Protein AF-A0A7K2AL74-F1 (afdb_monomer)

pLDDT: mean 76.69, std 15.09, range [40.22, 97.94]

Mean predicted aligned error: 11.94 Å

Nearest PDB structures (foldseek):
  6xkw-assembly1_o  TM=7.033E-01  e=5.783E-07  Rhodobacter capsulatus SB 1003
  3mk7-assembly1_B  TM=6.749E-01  e=4.497E-06  Stutzerimonas stutzeri
  8snh-assembly1_F  TM=5.452E-01  e=4.215E-05  Pseudomonas aeruginosa
  1zzh-assembly3_A  TM=5.155E-01  e=5.703E-02  Rhodobacter capsulatus
  1zzh-assembly3_D  TM=5.124E-01  e=7.313E-02  Rhodobacter capsulatus

Solvent-accessible surface area (backbone atoms only — not comparable to full-atom values): 9724 Å² total; per-residue (Å²): 132,84,94,63,81,77,84,79,83,79,69,80,82,81,58,64,67,59,55,51,53,52,50,52,50,52,52,52,50,48,48,42,64,70,51,54,55,51,65,73,67,62,86,77,70,79,65,35,53,46,83,66,83,70,50,78,51,17,55,52,8,48,50,49,41,56,76,73,42,46,34,52,32,27,23,26,58,52,50,97,42,71,72,49,45,51,52,26,52,76,59,67,40,55,74,49,38,89,55,32,84,86,51,56,83,35,80,39,75,79,49,70,71,50,44,31,36,24,66,71,39,53,52,68,54,48,49,47,52,64,75,68,50,93,87,65,77,99,71,76,60,74,66,47,56,15,36,35,40,27,46,36,65,30,33,69,64,92,79,56,58,87,88,116

Radius of gyration: 27.02 Å; Cα contacts (8 Å, |Δi|>4): 204; chains: 1; bounding box: 57×47×90 Å

Secondary structure (DSSP, 8-state):
---PPPP--------HHHHHHHHHHHHHHHHIIIIIHHHHH-TTS----------HHHHHHHHHHHHTTGGGT------SSHHHHHHHHHTT--S--TT-TT----S--SS---TTGGGTS-HHHHHHHHHHSTTS----SHHHHHHHHHHHH----TT-SS--

Sequence (164 aa):
MADGPPPVLTGRVDRPFRYLLGATTLLVLCLVVTLVLPAFSVTGRGAVHSEVPYTATALRGQEVYLTEGCAGCHTQMVRPVVADAQLAALAGVGGVTLSDTNQVIGRQRYGPDLANVGSRMSPEEFEAVLAGGGGHLTYGGDWMDSLVAYLSESRVVAGSGPDE

Structure (mmCIF, N/CA/C/O backbone):
data_AF-A0A7K2AL74-F1
#
_entry.id   AF-A0A7K2AL74-F1
#
loop_
_atom_site.group_PDB
_atom_site.id
_atom_site.type_symbol
_atom_site.label_atom_id
_atom_site.label_alt_id
_atom_site.label_comp_id
_atom_site.label_asym_id
_atom_site.label_entity_id
_atom_site.label_seq_id
_atom_site.pdbx_PDB_ins_code
_atom_site.Cartn_x
_atom_site.Cartn_y
_atom_site.Cartn_z
_atom_site.occupancy
_atom_site.B_iso_or_equiv
_atom_site.auth_seq_id
_atom_site.auth_comp_id
_atom_site.auth_asym_id
_atom_site.auth_atom_id
_atom_site.pdbx_PDB_model_num
ATOM 1 N N . MET A 1 1 ? -31.716 -21.075 70.378 1.00 51.16 1 MET A N 1
ATOM 2 C CA . MET A 1 1 ? -31.586 -21.405 68.944 1.00 51.16 1 MET A CA 1
ATOM 3 C C . MET A 1 1 ? -32.696 -20.632 68.256 1.00 51.16 1 MET A C 1
ATOM 5 O O . MET A 1 1 ? -33.828 -20.770 68.685 1.00 51.16 1 MET A O 1
ATOM 9 N N . ALA A 1 2 ? -32.370 -19.657 67.408 1.00 62.84 2 ALA A N 1
ATOM 10 C CA . ALA A 1 2 ? -33.367 -18.716 66.895 1.00 62.84 2 ALA A CA 1
ATOM 11 C C . ALA A 1 2 ? -34.161 -19.357 65.741 1.00 62.84 2 ALA A C 1
ATOM 13 O O . ALA A 1 2 ? -33.588 -19.601 64.684 1.00 62.84 2 ALA A O 1
ATOM 14 N N . ASP A 1 3 ? -35.457 -19.604 65.952 1.00 71.94 3 ASP A N 1
ATOM 15 C CA . ASP A 1 3 ? -36.403 -20.214 64.995 1.00 71.94 3 ASP A CA 1
ATOM 16 C C . ASP A 1 3 ? -36.978 -19.196 63.986 1.00 71.94 3 ASP A C 1
ATOM 18 O O . ASP A 1 3 ? -38.181 -19.130 63.736 1.00 71.94 3 ASP A O 1
ATOM 22 N N . GLY A 1 4 ? -36.120 -18.346 63.418 1.00 81.69 4 GLY A N 1
ATOM 23 C CA . GLY A 1 4 ? -36.506 -17.413 62.357 1.00 81.69 4 GLY A CA 1
ATOM 24 C C . GLY A 1 4 ? -36.243 -18.006 60.970 1.00 81.69 4 GLY A C 1
ATOM 25 O O . GLY A 1 4 ? -35.236 -18.700 60.804 1.00 81.69 4 GLY A O 1
ATOM 26 N N . PRO A 1 5 ? -37.083 -17.731 59.952 1.00 83.19 5 PRO A N 1
ATOM 27 C CA . PRO A 1 5 ? -36.738 -18.084 58.581 1.00 83.19 5 PRO A CA 1
ATOM 28 C C . PRO A 1 5 ? -35.374 -17.466 58.221 1.00 83.19 5 PRO A C 1
ATOM 30 O O . PRO A 1 5 ? -35.098 -16.328 58.621 1.00 83.19 5 PRO A O 1
ATOM 33 N N . PRO A 1 6 ? -34.502 -18.199 57.504 1.00 81.88 6 PRO A N 1
ATOM 34 C CA . PRO A 1 6 ? -33.170 -17.711 57.1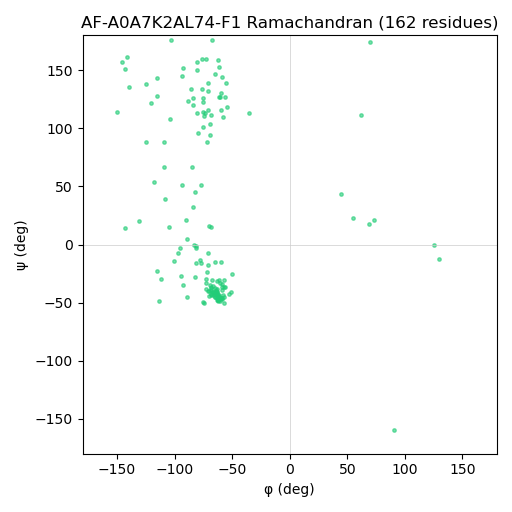77 1.00 81.88 6 PRO A CA 1
ATOM 35 C C . PRO A 1 6 ? -33.266 -16.399 56.383 1.00 81.88 6 PRO A C 1
ATOM 37 O O . PRO A 1 6 ? -34.186 -16.238 55.575 1.00 81.88 6 PRO A O 1
ATOM 40 N N . PRO A 1 7 ? -32.335 -15.451 56.590 1.00 82.25 7 PRO A N 1
ATOM 41 C CA . PRO A 1 7 ? -32.359 -14.185 55.874 1.00 82.25 7 PRO A CA 1
ATOM 42 C C . PRO A 1 7 ? -32.245 -14.435 54.368 1.00 82.25 7 PRO A C 1
ATOM 44 O O . PRO A 1 7 ? -31.319 -15.098 53.899 1.00 82.25 7 PRO A O 1
ATOM 47 N N . VAL A 1 8 ? -33.186 -13.888 53.599 1.00 82.25 8 VAL A N 1
ATOM 48 C CA . VAL A 1 8 ? -33.131 -13.935 52.137 1.00 82.25 8 VAL A CA 1
ATOM 49 C C . VAL A 1 8 ? -32.059 -12.951 51.683 1.00 82.25 8 VAL A C 1
ATOM 51 O O . VAL A 1 8 ? -32.202 -11.741 51.857 1.00 82.25 8 VAL A O 1
ATOM 54 N N . LEU A 1 9 ? -30.971 -13.464 51.107 1.00 77.69 9 LEU A N 1
ATOM 55 C CA . LEU A 1 9 ? -29.936 -12.634 50.499 1.00 77.69 9 LEU A CA 1
ATOM 56 C C . LEU A 1 9 ? -30.501 -11.975 49.237 1.00 77.69 9 LEU A C 1
ATOM 58 O O . LEU A 1 9 ? -30.490 -12.548 48.149 1.00 77.69 9 LEU A O 1
ATOM 62 N N . THR A 1 10 ? -31.007 -10.754 49.372 1.00 78.00 10 THR A N 1
ATOM 63 C CA . THR A 1 10 ? -31.368 -9.919 48.226 1.00 78.00 10 THR A CA 1
ATOM 64 C C . THR A 1 10 ? -30.091 -9.280 47.682 1.00 78.00 10 THR A C 1
ATOM 66 O O . THR A 1 10 ? -29.614 -8.271 48.205 1.00 78.00 10 THR A O 1
ATOM 69 N N . GLY A 1 11 ? -29.497 -9.890 46.656 1.00 74.12 11 GLY A N 1
ATOM 70 C CA . GLY A 1 11 ? -28.382 -9.296 45.919 1.00 74.12 11 GLY A CA 1
ATOM 71 C C . GLY A 1 11 ? -28.820 -8.023 45.190 1.00 74.12 11 GLY A C 1
ATOM 72 O O . GLY A 1 11 ? -29.962 -7.911 44.737 1.00 74.12 11 GLY A O 1
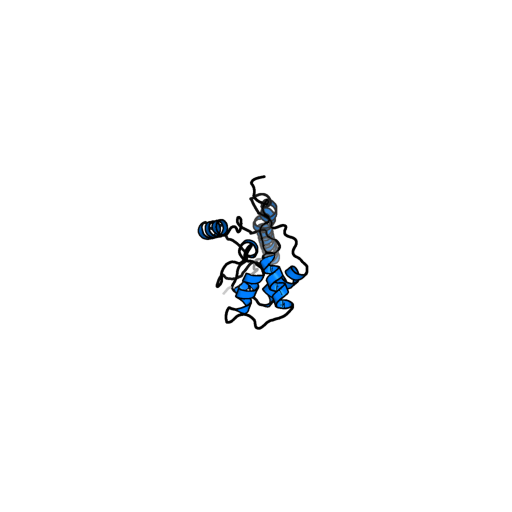ATOM 73 N N . ARG A 1 12 ? -27.922 -7.038 45.069 1.00 77.94 12 ARG A N 1
ATOM 74 C CA . ARG A 1 12 ? -28.153 -5.874 44.203 1.00 77.94 12 ARG A CA 1
ATOM 75 C C . ARG A 1 12 ? -28.424 -6.392 42.789 1.00 77.94 12 ARG A C 1
ATOM 77 O O . ARG A 1 12 ? -27.625 -7.155 42.271 1.00 77.94 12 ARG A O 1
ATOM 84 N N . VAL A 1 13 ? -29.532 -5.973 42.175 1.00 74.50 13 VAL A N 1
ATOM 85 C CA . VAL A 1 13 ? -29.819 -6.310 40.773 1.00 74.50 13 VAL A CA 1
ATOM 86 C C . VAL A 1 13 ? -28.682 -5.811 39.888 1.00 74.50 13 VAL A C 1
ATOM 88 O O . VAL A 1 13 ? -28.520 -4.599 39.698 1.00 74.50 13 VAL A O 1
ATOM 91 N N . ASP A 1 14 ? -27.903 -6.748 39.358 1.00 76.50 14 ASP A N 1
ATOM 92 C CA . ASP A 1 14 ? -26.900 -6.463 38.350 1.00 76.50 14 ASP A CA 1
ATOM 93 C C . ASP A 1 14 ? -27.611 -5.898 37.123 1.00 76.50 14 ASP A C 1
ATOM 95 O O . ASP A 1 14 ? -28.584 -6.458 36.614 1.00 76.50 14 ASP A O 1
ATOM 99 N N . ARG A 1 15 ? -27.152 -4.737 36.656 1.00 83.62 15 ARG A N 1
ATOM 100 C CA . ARG A 1 15 ? -27.663 -4.098 35.438 1.00 83.62 15 ARG A CA 1
ATOM 101 C C . ARG A 1 15 ? -26.604 -4.196 34.343 1.00 83.62 15 ARG A C 1
ATOM 103 O O . ARG A 1 15 ? -26.065 -3.160 33.948 1.00 83.62 15 ARG A O 1
ATOM 110 N N . PRO A 1 16 ? -26.290 -5.412 33.855 1.00 85.31 16 PRO A N 1
ATOM 111 C CA . PRO A 1 16 ? -25.167 -5.650 32.949 1.00 85.31 16 PRO A CA 1
ATOM 112 C C . PRO A 1 16 ? -25.275 -4.799 31.682 1.00 85.31 16 PRO A C 1
ATOM 114 O O . PRO A 1 16 ? -24.288 -4.227 31.235 1.00 85.31 16 PRO A O 1
ATOM 117 N N . PHE A 1 17 ? -26.495 -4.594 31.178 1.00 92.31 17 PHE A N 1
ATOM 118 C CA . PHE A 1 17 ? -26.750 -3.758 30.005 1.00 92.31 17 PHE A CA 1
ATOM 119 C C . PHE A 1 17 ? -26.337 -2.290 30.172 1.00 92.31 17 PHE A C 1
ATOM 121 O O . PHE A 1 17 ? -25.940 -1.668 29.193 1.00 92.31 17 PHE A O 1
ATOM 128 N N . ARG A 1 18 ? -26.375 -1.724 31.389 1.00 89.00 18 ARG A N 1
ATOM 129 C CA . ARG A 1 18 ? -25.909 -0.343 31.621 1.00 89.00 18 ARG A CA 1
ATOM 130 C C . ARG A 1 18 ? -24.393 -0.237 31.498 1.00 89.00 18 ARG A C 1
ATOM 132 O O . ARG A 1 18 ? -23.898 0.725 30.922 1.00 89.00 18 ARG A O 1
ATOM 139 N N . TYR A 1 19 ? -23.674 -1.232 32.011 1.00 92.06 19 TYR A N 1
ATOM 140 C CA . TYR A 1 19 ? -22.219 -1.294 31.901 1.00 92.06 19 TYR A CA 1
ATOM 141 C C . TYR A 1 19 ? -21.774 -1.596 30.472 1.00 92.06 19 TYR A C 1
ATOM 143 O O . TYR A 1 19 ? -20.848 -0.953 29.992 1.00 92.06 19 TYR A O 1
ATOM 151 N N . LEU A 1 20 ? -22.473 -2.491 29.767 1.00 94.44 20 LEU A N 1
ATOM 152 C CA . LEU A 1 20 ? -22.228 -2.756 28.348 1.00 94.44 20 LEU A CA 1
ATOM 153 C C . LEU A 1 20 ? -22.447 -1.498 27.502 1.00 94.44 20 LEU A C 1
ATOM 155 O O . LEU A 1 20 ? -21.555 -1.119 26.754 1.00 94.44 20 LEU A O 1
ATOM 159 N N . LEU A 1 21 ? -23.571 -0.793 27.683 1.00 96.44 21 LEU A N 1
ATOM 160 C CA . LEU A 1 21 ? -23.835 0.464 26.977 1.00 96.44 21 LEU A CA 1
ATOM 161 C C . LEU A 1 21 ? -22.747 1.508 27.258 1.00 96.44 21 LEU A C 1
ATOM 163 O O . LEU A 1 21 ? -22.241 2.131 26.326 1.00 96.44 21 LEU A O 1
ATO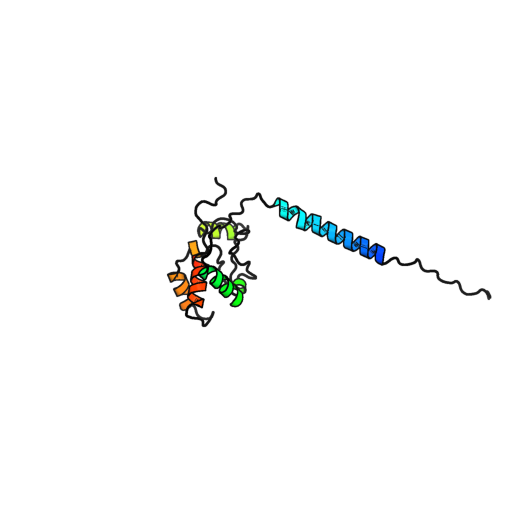M 167 N N . GLY A 1 22 ? -22.359 1.679 28.525 1.00 96.44 22 GLY A N 1
ATOM 168 C CA . GLY A 1 22 ? -21.289 2.600 28.908 1.00 96.44 22 GLY A CA 1
ATOM 169 C C . GLY A 1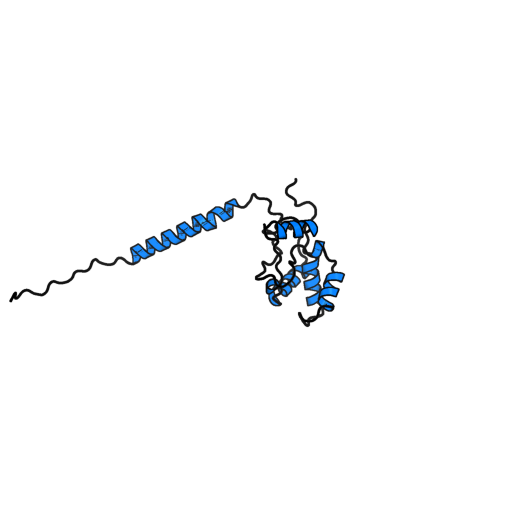 22 ? -19.943 2.234 28.277 1.00 96.44 22 GLY A C 1
ATOM 170 O O . GLY A 1 22 ? -19.279 3.103 27.717 1.00 96.44 22 GLY A O 1
ATOM 171 N N . ALA A 1 23 ? -19.569 0.953 28.303 1.00 96.12 23 ALA A N 1
ATOM 172 C CA . ALA A 1 23 ? -18.323 0.455 27.724 1.00 96.12 23 ALA A CA 1
ATOM 173 C C . ALA A 1 23 ? -18.292 0.613 26.197 1.00 96.12 23 ALA A C 1
ATOM 175 O O . ALA A 1 23 ? -17.309 1.114 25.656 1.00 96.12 23 ALA A O 1
ATOM 176 N N . THR A 1 24 ? -19.376 0.261 25.500 1.00 97.19 24 THR A N 1
ATOM 177 C CA . THR A 1 24 ? -19.492 0.461 24.049 1.00 97.19 24 THR A CA 1
ATOM 178 C C . THR A 1 24 ? -19.446 1.944 23.690 1.00 97.19 24 THR A C 1
ATOM 180 O O . THR A 1 24 ? -18.760 2.315 22.744 1.00 97.19 24 THR A O 1
ATOM 183 N N . THR A 1 25 ? -20.108 2.807 24.466 1.00 97.62 25 THR A N 1
ATOM 184 C CA . THR A 1 25 ? -20.079 4.263 24.243 1.00 97.62 25 THR A CA 1
ATOM 185 C C . THR A 1 25 ? -18.664 4.815 24.398 1.00 97.62 25 THR A C 1
ATOM 187 O O . THR A 1 25 ? -18.206 5.568 23.543 1.00 97.62 25 THR A O 1
ATOM 190 N N . LEU A 1 26 ? -17.945 4.405 25.448 1.00 97.62 26 LEU A N 1
ATOM 191 C CA . LEU A 1 26 ? -16.546 4.784 25.660 1.00 97.62 26 LEU A CA 1
ATOM 192 C C . LEU A 1 26 ? -15.637 4.289 24.533 1.00 97.62 26 LEU A C 1
ATOM 194 O O . LEU A 1 26 ? -14.799 5.052 24.060 1.00 97.62 26 LEU A O 1
ATOM 198 N N . LEU A 1 27 ? -15.816 3.047 24.076 1.00 97.12 27 LEU A N 1
ATOM 199 C CA . LEU A 1 27 ? -15.038 2.473 22.978 1.00 97.12 27 LEU A CA 1
ATOM 200 C C . LEU A 1 27 ? -15.264 3.237 21.667 1.00 97.12 27 LEU A C 1
ATOM 202 O O . LEU A 1 27 ? -14.298 3.624 21.014 1.00 97.12 27 LEU A O 1
ATOM 206 N N . VAL A 1 28 ? -16.524 3.503 21.310 1.00 97.94 28 VAL A N 1
ATOM 207 C CA . VAL A 1 28 ? -16.871 4.272 20.105 1.00 97.94 28 VAL A CA 1
ATOM 208 C C . VAL A 1 28 ? -16.340 5.698 20.204 1.00 97.94 28 VAL A C 1
ATOM 210 O O . VAL A 1 28 ? -15.731 6.180 19.255 1.00 97.94 28 VAL A O 1
ATOM 213 N N . LEU A 1 29 ? -16.506 6.363 21.350 1.00 97.44 29 LEU A N 1
ATOM 214 C CA . LEU A 1 29 ? -15.979 7.710 21.563 1.00 97.44 29 LEU A CA 1
ATOM 215 C C . LEU A 1 29 ? -14.455 7.742 21.412 1.00 97.44 29 LEU A C 1
ATOM 217 O O . LEU A 1 29 ? -13.925 8.613 20.727 1.00 97.44 29 LEU A O 1
ATOM 221 N N . CYS A 1 30 ? -13.755 6.782 22.018 1.00 97.06 30 CYS A N 1
ATOM 222 C CA . CYS A 1 30 ? -12.306 6.672 21.914 1.00 97.06 30 CYS A CA 1
ATOM 223 C C . CYS A 1 30 ? -11.876 6.471 20.456 1.00 97.06 30 CYS A C 1
ATOM 225 O O . CYS A 1 30 ? -11.013 7.202 19.978 1.00 97.06 30 CYS A O 1
ATOM 227 N N . LEU A 1 31 ? -12.524 5.564 19.720 1.00 95.81 31 LEU A N 1
ATOM 228 C CA . LEU A 1 31 ? -12.257 5.329 18.299 1.00 95.81 31 LEU A CA 1
ATOM 229 C C . LEU A 1 31 ? -12.498 6.588 17.457 1.00 95.81 31 LEU A C 1
ATOM 231 O O . LEU A 1 31 ? -11.655 6.959 16.646 1.00 95.81 31 LEU A O 1
ATOM 235 N N . VAL A 1 32 ? -13.610 7.291 17.674 1.00 95.75 32 VAL A N 1
ATOM 236 C CA . VAL A 1 32 ? -13.912 8.522 16.932 1.00 95.75 32 VAL A CA 1
ATOM 237 C C . VAL A 1 32 ? -12.858 9.593 17.207 1.00 95.75 32 VAL A C 1
ATOM 239 O O . VAL A 1 32 ? -12.310 10.172 16.272 1.00 95.75 32 VAL A O 1
ATOM 242 N N . VAL A 1 33 ? -12.529 9.835 18.475 1.00 95.12 33 VAL A N 1
ATOM 243 C CA . VAL A 1 33 ? -11.583 10.892 18.858 1.00 95.12 33 VAL A CA 1
ATOM 244 C C . VAL A 1 33 ? -10.155 10.580 18.411 1.00 95.12 33 VAL A C 1
ATOM 246 O O . VAL A 1 33 ? -9.436 11.492 18.013 1.00 95.12 33 VAL A O 1
ATOM 249 N N . THR A 1 34 ? -9.734 9.317 18.470 1.00 92.00 34 THR A N 1
ATOM 250 C CA . THR A 1 34 ? -8.332 8.933 18.229 1.00 92.00 34 THR A CA 1
ATOM 251 C C . THR A 1 34 ? -8.033 8.512 16.794 1.00 92.00 34 THR A C 1
ATOM 253 O O . THR A 1 34 ? -6.898 8.678 16.359 1.00 92.00 34 THR A O 1
ATOM 256 N N . LEU A 1 35 ? -9.012 7.990 16.051 1.00 89.25 35 LEU A N 1
ATOM 257 C CA . LEU A 1 35 ? -8.811 7.496 14.683 1.00 89.25 35 LEU A CA 1
ATOM 258 C C . LEU A 1 35 ? -9.554 8.350 13.657 1.00 89.25 35 LEU A C 1
ATOM 260 O O . LEU A 1 35 ? -8.962 8.773 12.669 1.00 89.25 35 LEU A O 1
ATOM 264 N N . VAL A 1 36 ? -10.836 8.633 13.896 1.00 88.62 36 VAL A N 1
ATOM 265 C CA . VAL A 1 36 ? -11.682 9.310 12.901 1.00 88.62 36 VAL A CA 1
ATOM 266 C C . VAL A 1 36 ? -11.339 10.794 12.801 1.00 88.62 36 VAL A C 1
ATOM 268 O O . VAL A 1 36 ? -11.090 11.282 11.704 1.00 88.62 36 VAL A O 1
ATOM 271 N N . LEU A 1 37 ? -11.277 11.521 13.922 1.00 87.44 37 LEU A N 1
ATOM 272 C CA . LEU A 1 37 ? -10.978 12.958 13.898 1.00 87.44 37 LEU A CA 1
ATOM 273 C C . LEU A 1 37 ? -9.588 13.274 13.308 1.00 87.44 37 LEU A C 1
ATOM 275 O O . LEU A 1 37 ? -9.512 14.175 12.471 1.00 87.44 37 LEU A O 1
ATOM 279 N N . PRO A 1 38 ? -8.497 12.562 13.663 1.00 84.19 38 PRO A N 1
ATOM 280 C CA . PRO A 1 38 ? -7.189 12.830 13.071 1.00 84.19 38 PRO A CA 1
ATOM 281 C C . PRO A 1 38 ? -7.106 12.483 11.583 1.00 84.19 38 PRO A C 1
ATOM 283 O O . PRO A 1 38 ? -6.387 13.156 10.855 1.00 84.19 38 PRO A O 1
ATOM 286 N N . ALA A 1 39 ? -7.858 11.489 11.097 1.00 79.25 39 ALA A N 1
ATOM 287 C CA . ALA A 1 39 ? -7.845 11.129 9.678 1.00 79.25 39 ALA A CA 1
ATOM 288 C C . ALA A 1 39 ? -8.246 12.304 8.766 1.00 79.25 39 ALA A C 1
ATOM 290 O O . ALA A 1 39 ? -7.687 12.461 7.684 1.00 79.25 39 ALA A O 1
ATOM 291 N N . PHE A 1 40 ? -9.150 13.175 9.223 1.00 76.88 40 PHE A N 1
ATOM 292 C CA . PHE A 1 40 ? -9.551 14.371 8.477 1.00 76.88 40 PHE A CA 1
ATOM 293 C C . PHE A 1 40 ? -8.584 15.556 8.624 1.00 76.88 40 PHE A C 1
ATOM 295 O O . PHE A 1 40 ? -8.659 16.490 7.834 1.00 76.88 40 PHE A O 1
ATOM 302 N N . SER A 1 41 ? -7.679 15.551 9.610 1.00 65.69 41 SER A N 1
ATOM 303 C CA . SER A 1 41 ? -6.736 16.658 9.849 1.00 65.69 41 SER A CA 1
ATOM 304 C C . SER A 1 41 ? -5.356 16.460 9.206 1.00 65.69 41 SER A C 1
ATOM 306 O O . SER A 1 41 ? -4.515 17.357 9.264 1.00 65.69 41 SER A O 1
ATOM 308 N N . VAL A 1 42 ? -5.110 15.311 8.566 1.00 61.22 42 VAL A N 1
ATOM 309 C CA . VAL A 1 42 ? -3.824 14.956 7.930 1.00 61.22 42 VAL A CA 1
ATOM 310 C C . VAL A 1 42 ? -3.660 15.538 6.513 1.00 61.22 42 VAL A C 1
ATOM 312 O O . VAL A 1 42 ? -2.590 15.424 5.924 1.00 61.22 42 VAL A O 1
ATOM 315 N N . THR A 1 43 ? -4.640 16.269 5.982 1.00 53.66 43 THR A N 1
ATOM 316 C CA . THR A 1 43 ? -4.659 16.778 4.594 1.00 53.66 43 THR A CA 1
ATOM 317 C C . THR A 1 43 ? -3.628 17.874 4.254 1.00 53.66 43 THR A C 1
ATOM 319 O O . THR A 1 43 ? -3.790 18.551 3.247 1.00 53.66 43 THR A O 1
ATOM 322 N N . GLY A 1 44 ? -2.586 18.108 5.061 1.00 51.88 44 GLY A N 1
ATOM 323 C CA . GLY A 1 44 ? -1.754 19.315 4.939 1.00 51.88 44 GLY A CA 1
ATOM 324 C C . GLY A 1 44 ? -0.251 19.184 5.185 1.00 51.88 44 GLY A C 1
ATOM 325 O O . GLY A 1 44 ? 0.398 20.208 5.373 1.00 51.88 44 GLY A O 1
ATOM 326 N N . ARG A 1 45 ? 0.345 17.984 5.229 1.00 45.66 45 ARG A N 1
ATOM 327 C CA . ARG A 1 45 ? 1.807 17.859 5.413 1.00 45.66 45 ARG A CA 1
ATOM 328 C C . ARG A 1 45 ? 2.462 17.033 4.315 1.00 45.66 45 ARG A C 1
ATOM 330 O O . ARG A 1 45 ? 2.630 15.834 4.488 1.00 45.66 45 ARG A O 1
ATOM 337 N N . GLY A 1 46 ? 2.856 17.700 3.227 1.00 51.56 46 GLY A N 1
ATOM 338 C CA . GLY A 1 46 ? 3.921 17.253 2.316 1.00 51.56 46 GLY A CA 1
ATOM 339 C C . GLY A 1 46 ? 3.774 15.851 1.720 1.00 51.56 46 GLY A C 1
ATOM 340 O O . GLY A 1 46 ? 4.782 15.249 1.358 1.00 51.56 46 GLY A O 1
ATOM 341 N N . ALA A 1 47 ? 2.554 15.315 1.657 1.00 49.94 47 ALA A N 1
ATOM 342 C CA . ALA A 1 47 ? 2.280 14.066 0.971 1.00 49.94 47 ALA A CA 1
ATOM 343 C C . ALA A 1 47 ? 2.440 14.316 -0.528 1.00 49.94 47 ALA A C 1
ATOM 345 O O . ALA A 1 47 ? 1.596 14.944 -1.162 1.00 49.94 47 ALA A O 1
ATOM 346 N N . VAL A 1 48 ? 3.560 13.853 -1.074 1.00 51.97 48 VAL A N 1
ATOM 347 C CA . VAL A 1 48 ? 3.754 13.799 -2.516 1.00 51.97 48 VAL A CA 1
ATOM 348 C C . VAL A 1 48 ? 2.911 12.636 -3.022 1.00 51.97 48 VAL A C 1
ATOM 350 O O . VAL A 1 48 ? 3.194 11.476 -2.716 1.00 51.97 48 VAL A O 1
ATOM 353 N N . HIS A 1 49 ? 1.845 12.947 -3.751 1.00 51.88 49 HIS A N 1
ATOM 354 C CA . HIS A 1 49 ? 1.060 11.946 -4.457 1.00 51.88 49 HIS A CA 1
ATOM 355 C C . HIS A 1 49 ? 1.741 11.663 -5.797 1.00 51.88 49 HIS A C 1
ATOM 357 O O . HIS A 1 49 ? 2.003 12.590 -6.565 1.00 51.88 49 HIS A O 1
ATOM 363 N N . SER A 1 50 ? 2.037 10.394 -6.091 1.00 52.66 50 SER A N 1
ATOM 364 C CA . SER A 1 50 ? 2.288 10.014 -7.478 1.00 52.66 50 SER A CA 1
ATOM 365 C C . SER A 1 50 ? 0.917 9.968 -8.158 1.00 52.66 50 SER A C 1
ATOM 367 O O . SER A 1 50 ? 0.109 9.068 -7.953 1.00 52.66 50 SER A O 1
ATOM 369 N N . GLU A 1 51 ? 0.590 11.016 -8.905 1.00 54.16 51 GLU A N 1
ATOM 370 C CA . GLU A 1 51 ? -0.593 11.037 -9.773 1.00 54.16 51 GLU A CA 1
ATOM 371 C C . GLU A 1 51 ? -0.277 10.378 -11.124 1.00 54.16 51 GLU A C 1
ATOM 373 O O . GLU A 1 51 ? -0.789 10.799 -12.157 1.00 54.16 51 GLU A O 1
ATOM 378 N N . VAL A 1 52 ? 0.604 9.369 -11.165 1.00 62.06 52 VAL A N 1
ATOM 379 C CA . VAL A 1 52 ? 0.880 8.648 -12.414 1.00 62.06 52 VAL A CA 1
ATOM 380 C C . VAL A 1 52 ? -0.304 7.723 -12.696 1.00 62.06 52 VAL A C 1
ATOM 382 O O . VAL A 1 52 ? -0.521 6.778 -11.933 1.00 62.06 52 VAL A O 1
ATOM 385 N N . PRO A 1 53 ? -1.080 7.945 -13.773 1.00 73.00 53 PRO A N 1
ATOM 386 C CA . PRO A 1 53 ? -2.118 7.005 -14.151 1.00 73.00 53 PRO A CA 1
ATOM 387 C C . PRO A 1 53 ? -1.448 5.745 -14.700 1.00 73.00 53 PRO A C 1
ATOM 389 O O . PRO A 1 53 ? -0.764 5.797 -15.723 1.00 73.00 53 PRO A O 1
ATOM 392 N N . TYR A 1 54 ? -1.633 4.622 -14.010 1.00 82.25 54 TYR A N 1
ATOM 393 C CA . TYR A 1 54 ? -1.122 3.334 -14.466 1.00 82.25 54 TYR A CA 1
ATOM 394 C C . TYR A 1 54 ? -1.921 2.858 -15.673 1.00 82.25 54 TYR A C 1
ATOM 396 O O . TYR A 1 54 ? -3.151 2.983 -15.724 1.00 82.25 54 TYR A O 1
ATOM 404 N N . THR A 1 55 ? -1.228 2.295 -16.656 1.00 89.69 55 THR A N 1
ATOM 405 C CA . THR A 1 55 ? -1.879 1.642 -17.786 1.00 89.69 55 THR A CA 1
ATOM 406 C C . THR A 1 55 ? -2.700 0.444 -17.306 1.00 89.69 55 THR A C 1
ATOM 408 O O . THR A 1 55 ? -2.461 -0.130 -16.243 1.00 89.69 55 THR A O 1
ATOM 411 N N . ALA A 1 56 ? -3.673 0.006 -18.110 1.00 90.81 56 ALA A N 1
ATOM 412 C CA . ALA A 1 56 ? -4.439 -1.202 -17.794 1.00 90.81 56 ALA A CA 1
ATOM 413 C C . ALA A 1 56 ? -3.533 -2.439 -17.613 1.00 90.81 56 ALA A C 1
ATOM 415 O O . ALA A 1 56 ? -3.845 -3.336 -16.829 1.00 90.81 56 ALA A O 1
ATOM 416 N N . THR A 1 57 ? -2.400 -2.469 -18.318 1.00 91.94 57 THR A N 1
ATOM 417 C CA . THR A 1 57 ? -1.379 -3.511 -18.194 1.00 91.94 57 THR A CA 1
ATOM 418 C C . THR A 1 57 ? -0.651 -3.420 -16.854 1.00 91.94 57 THR A C 1
ATOM 420 O O . THR A 1 57 ? -0.524 -4.437 -16.177 1.00 91.94 57 THR A O 1
ATOM 423 N N . ALA A 1 58 ? -0.263 -2.221 -16.414 1.00 89.62 58 ALA A N 1
ATOM 424 C CA . ALA A 1 58 ? 0.342 -2.007 -15.101 1.00 89.62 58 ALA A CA 1
ATOM 425 C C . ALA A 1 58 ? -0.620 -2.310 -13.941 1.00 89.62 58 ALA A C 1
ATOM 427 O O . ALA A 1 58 ? -0.213 -2.906 -12.949 1.00 89.62 58 ALA A O 1
ATOM 428 N N . LEU A 1 59 ? -1.913 -1.997 -14.070 1.00 89.44 59 LEU A N 1
ATOM 429 C CA . LEU A 1 59 ? -2.915 -2.401 -13.072 1.00 89.44 59 LEU A CA 1
ATOM 430 C C . LEU A 1 59 ? -3.041 -3.926 -12.972 1.00 89.44 59 LEU A C 1
ATOM 432 O O . LEU A 1 59 ? -3.153 -4.468 -11.875 1.00 89.44 59 LEU A O 1
ATOM 436 N N . ARG A 1 60 ? -2.963 -4.639 -14.102 1.00 91.06 60 ARG A N 1
ATOM 437 C CA . ARG A 1 60 ? -2.886 -6.106 -14.086 1.00 91.06 60 ARG A CA 1
ATOM 438 C C . ARG A 1 60 ? -1.595 -6.583 -13.414 1.00 91.06 60 ARG A C 1
ATOM 440 O O . ARG A 1 60 ? -1.651 -7.517 -12.627 1.00 91.06 60 ARG A O 1
ATOM 447 N N . GLY A 1 61 ? -0.471 -5.916 -13.656 1.00 90.81 61 GLY A N 1
ATOM 448 C CA . GLY A 1 61 ? 0.796 -6.208 -12.986 1.00 90.81 61 GLY A CA 1
ATOM 449 C C . GLY A 1 61 ? 0.780 -5.976 -11.476 1.00 90.81 61 GLY A C 1
ATOM 450 O O . GLY A 1 61 ? 1.437 -6.714 -10.748 1.00 90.81 61 GLY A O 1
ATOM 451 N N . GLN A 1 62 ? -0.003 -5.009 -10.985 1.00 90.25 62 GLN A N 1
ATOM 452 C CA . GLN A 1 62 ? -0.220 -4.812 -9.549 1.00 90.25 62 GLN A CA 1
ATOM 453 C C . GLN A 1 62 ? -0.911 -6.028 -8.920 1.00 90.25 62 GLN A C 1
ATOM 455 O O . GLN A 1 62 ? -0.523 -6.465 -7.837 1.00 90.25 62 GLN A O 1
ATOM 460 N N . GLU A 1 63 ? -1.900 -6.604 -9.610 1.00 89.81 63 GLU A N 1
ATOM 461 C CA . GLU A 1 63 ? -2.537 -7.846 -9.165 1.00 89.81 63 GLU A CA 1
ATOM 462 C C . GLU A 1 63 ? -1.515 -8.983 -9.125 1.00 89.81 63 GLU A C 1
ATOM 464 O O . GLU A 1 63 ? -1.417 -9.663 -8.110 1.00 89.81 63 GLU A O 1
ATOM 469 N N . VAL A 1 64 ? -0.676 -9.122 -10.159 1.00 89.69 64 VAL A N 1
ATOM 470 C CA . VAL A 1 64 ? 0.418 -10.111 -10.161 1.00 89.69 64 VAL A CA 1
ATOM 471 C C . VAL A 1 64 ? 1.351 -9.905 -8.963 1.00 89.69 64 VAL A C 1
ATOM 473 O O . VAL A 1 64 ? 1.683 -10.851 -8.255 1.00 89.69 64 VAL A O 1
ATOM 476 N N . TYR A 1 65 ? 1.738 -8.662 -8.675 1.00 89.25 65 TYR A N 1
ATOM 477 C CA . TYR A 1 65 ? 2.586 -8.327 -7.531 1.00 89.25 65 TYR A CA 1
ATOM 478 C C . TYR A 1 65 ? 1.970 -8.762 -6.186 1.00 89.25 65 TYR A C 1
ATOM 480 O O . TYR A 1 65 ? 2.687 -9.203 -5.279 1.00 89.25 65 TYR A O 1
ATOM 488 N N . LEU A 1 66 ? 0.645 -8.660 -6.050 1.00 88.25 66 LEU A N 1
ATOM 489 C CA . LEU A 1 66 ? -0.099 -9.101 -4.870 1.00 88.25 66 LEU A CA 1
ATOM 490 C C . LEU A 1 66 ? -0.241 -10.625 -4.808 1.00 88.25 66 LEU A C 1
ATOM 492 O O . LEU A 1 66 ? 0.048 -11.215 -3.763 1.00 88.25 66 LEU A O 1
ATOM 496 N N . THR A 1 67 ? -0.667 -11.265 -5.900 1.00 88.00 67 THR A N 1
ATOM 497 C CA . THR A 1 67 ? -0.947 -12.709 -5.948 1.00 88.00 67 THR A CA 1
ATOM 498 C C . THR A 1 67 ? 0.309 -13.543 -5.775 1.00 88.00 67 THR A C 1
ATOM 500 O O . THR A 1 67 ? 0.275 -14.576 -5.112 1.00 88.00 67 THR A O 1
ATOM 503 N N . GLU A 1 68 ? 1.429 -13.068 -6.314 1.00 86.06 68 GLU A N 1
ATOM 504 C CA . GLU A 1 68 ? 2.726 -13.734 -6.206 1.00 86.06 68 GLU A CA 1
ATOM 505 C C . GLU A 1 68 ? 3.432 -13.452 -4.870 1.00 86.06 68 GLU A C 1
ATOM 507 O O . GLU A 1 68 ? 4.498 -13.996 -4.577 1.00 86.06 68 GLU A O 1
ATOM 512 N N . GLY A 1 69 ? 2.830 -12.612 -4.022 1.00 87.44 69 GLY A N 1
ATOM 513 C CA . GLY A 1 69 ? 3.317 -12.348 -2.675 1.00 87.44 69 GLY A CA 1
ATOM 514 C C . GLY A 1 69 ? 4.576 -11.485 -2.625 1.00 87.44 69 GLY A C 1
ATOM 515 O O . GLY A 1 69 ? 5.265 -11.486 -1.602 1.00 87.44 69 GLY A O 1
ATOM 516 N N . CYS A 1 70 ? 4.872 -10.708 -3.672 1.00 87.44 70 CYS A N 1
ATOM 517 C CA . CYS A 1 70 ? 6.038 -9.822 -3.731 1.00 87.44 70 CYS A CA 1
ATOM 518 C C . CYS A 1 70 ? 6.061 -8.834 -2.552 1.00 87.44 70 CYS A C 1
ATOM 520 O O . CYS A 1 70 ? 7.114 -8.606 -1.953 1.00 87.44 70 CYS A O 1
ATOM 522 N N . ALA A 1 71 ? 4.882 -8.351 -2.138 1.00 89.38 71 ALA A N 1
ATOM 523 C CA . ALA A 1 71 ? 4.680 -7.500 -0.960 1.00 89.38 71 ALA A CA 1
ATOM 524 C C . ALA A 1 71 ? 5.125 -8.142 0.375 1.00 89.38 71 ALA A C 1
ATOM 526 O O . ALA A 1 71 ? 5.249 -7.464 1.400 1.00 89.38 71 ALA A O 1
ATOM 527 N N . GLY A 1 72 ? 5.339 -9.461 0.402 1.00 88.62 72 GLY A N 1
ATOM 528 C CA . GLY A 1 72 ? 5.876 -10.180 1.554 1.00 88.62 72 GLY A CA 1
ATOM 529 C C . GLY A 1 72 ? 7.366 -9.922 1.786 1.00 88.62 72 GLY A C 1
ATOM 530 O O . GLY A 1 72 ? 7.794 -9.880 2.938 1.00 88.62 72 GLY A O 1
ATOM 531 N N . CYS A 1 73 ? 8.135 -9.714 0.713 1.00 88.25 73 CYS A N 1
ATOM 532 C CA . CYS A 1 73 ? 9.589 -9.528 0.762 1.00 88.25 73 CYS A CA 1
ATOM 533 C C . CYS A 1 73 ? 10.028 -8.108 0.397 1.00 88.25 73 CYS A C 1
ATOM 535 O O . CYS A 1 73 ? 11.058 -7.646 0.895 1.00 88.25 73 CYS A O 1
ATOM 537 N N . HIS A 1 74 ? 9.266 -7.432 -0.458 1.00 89.12 74 HIS A N 1
ATOM 538 C CA . HIS A 1 74 ? 9.547 -6.098 -0.962 1.00 89.12 74 HIS A CA 1
ATOM 539 C C . HIS A 1 74 ? 8.472 -5.130 -0.477 1.00 89.12 74 HIS A C 1
ATOM 541 O O . HIS A 1 74 ? 7.280 -5.363 -0.651 1.00 89.12 74 HIS A O 1
ATOM 547 N N . THR A 1 75 ? 8.885 -4.024 0.133 1.00 87.12 75 THR A N 1
ATOM 548 C CA . THR A 1 75 ? 7.975 -2.918 0.449 1.00 87.12 75 THR A CA 1
ATOM 549 C C . THR A 1 75 ? 7.987 -1.902 -0.681 1.00 87.12 75 THR A C 1
ATOM 551 O O . THR A 1 75 ? 8.997 -1.752 -1.360 1.00 87.12 75 THR A O 1
ATOM 554 N N . GLN A 1 76 ? 6.889 -1.177 -0.860 1.00 84.94 76 GLN A N 1
ATOM 555 C CA . GLN A 1 76 ? 6.837 0.019 -1.698 1.00 84.94 76 GLN A CA 1
ATOM 556 C C . GLN A 1 76 ? 6.475 1.217 -0.824 1.00 84.94 76 GLN A C 1
ATOM 558 O O . GLN A 1 76 ? 5.476 1.876 -1.046 1.00 84.94 76 GLN A O 1
ATOM 563 N N . MET A 1 77 ? 7.227 1.448 0.252 1.00 80.75 77 MET A N 1
ATOM 564 C CA . MET A 1 77 ? 6.958 2.572 1.150 1.00 80.75 77 MET A CA 1
ATOM 565 C C . MET A 1 77 ? 8.262 3.032 1.779 1.00 80.75 77 MET A C 1
ATOM 567 O O . MET A 1 77 ? 8.822 2.334 2.628 1.00 80.75 77 MET A O 1
ATOM 571 N N . VAL A 1 78 ? 8.696 4.250 1.459 1.00 78.44 78 VAL A N 1
ATOM 572 C CA . VAL A 1 78 ? 9.821 4.894 2.149 1.00 78.44 78 VAL A CA 1
ATOM 573 C C . VAL A 1 78 ? 9.361 5.375 3.526 1.00 78.44 78 VAL A C 1
ATOM 575 O O . VAL A 1 78 ? 8.428 6.169 3.638 1.00 78.44 78 VAL A O 1
ATOM 578 N N . ARG A 1 79 ? 10.014 4.916 4.599 1.00 78.44 79 ARG A N 1
ATOM 579 C CA . ARG A 1 79 ? 9.651 5.316 5.968 1.00 78.44 79 ARG A CA 1
ATOM 580 C C . ARG A 1 79 ? 10.236 6.693 6.304 1.00 78.44 79 ARG A C 1
ATOM 582 O O . ARG A 1 79 ? 11.339 7.001 5.854 1.00 78.44 79 ARG A O 1
ATOM 589 N N . PRO A 1 80 ? 9.582 7.481 7.177 1.00 73.38 80 PRO A N 1
ATOM 590 C CA . PRO A 1 80 ? 10.075 8.784 7.629 1.00 73.38 80 PRO A CA 1
ATOM 591 C C . PRO A 1 80 ? 11.200 8.650 8.677 1.00 73.38 80 PRO A C 1
ATOM 593 O O . PRO A 1 80 ? 11.137 9.233 9.757 1.00 73.38 80 PRO A O 1
ATOM 596 N N . VAL A 1 81 ? 12.228 7.850 8.388 1.00 79.06 81 VAL A N 1
ATOM 597 C CA . VAL A 1 81 ? 13.447 7.730 9.203 1.00 79.06 81 VAL A CA 1
ATOM 598 C C . VAL A 1 81 ? 14.636 8.226 8.393 1.00 79.06 81 VAL A C 1
ATOM 600 O O . VAL A 1 81 ? 14.697 7.995 7.190 1.00 79.06 81 VAL A O 1
ATOM 603 N N . VAL A 1 82 ? 15.591 8.894 9.047 1.00 79.62 82 VAL A N 1
ATOM 604 C CA . VAL A 1 82 ? 16.714 9.573 8.371 1.00 79.62 82 VAL A CA 1
ATOM 605 C C . VAL A 1 82 ? 17.464 8.644 7.414 1.00 79.62 82 VAL A C 1
ATOM 607 O O . VAL A 1 82 ? 17.747 9.045 6.293 1.00 79.62 82 VAL A O 1
ATOM 610 N N . ALA A 1 83 ? 17.727 7.398 7.818 1.00 81.00 83 ALA A N 1
ATOM 611 C CA . ALA A 1 83 ? 18.433 6.428 6.981 1.00 81.00 83 ALA A CA 1
ATOM 612 C C . ALA A 1 83 ? 17.675 6.095 5.681 1.00 81.00 83 ALA A C 1
ATOM 614 O O . ALA A 1 83 ? 18.255 6.150 4.601 1.00 81.00 83 ALA A O 1
ATOM 615 N N . ASP A 1 84 ? 16.374 5.802 5.771 1.00 75.06 84 ASP A N 1
ATOM 616 C CA . ASP A 1 84 ? 15.539 5.493 4.604 1.00 75.06 84 ASP A CA 1
ATOM 617 C C . ASP A 1 84 ? 15.343 6.736 3.725 1.00 75.06 84 ASP A C 1
ATOM 619 O O . ASP A 1 84 ? 15.441 6.648 2.505 1.00 75.06 84 ASP A O 1
ATOM 623 N N . ALA A 1 85 ? 15.100 7.898 4.335 1.00 73.62 85 ALA A N 1
ATOM 624 C CA . ALA A 1 85 ? 14.879 9.148 3.617 1.00 73.62 85 ALA A CA 1
ATOM 625 C C . ALA A 1 85 ? 16.138 9.613 2.867 1.00 73.62 85 ALA A C 1
ATOM 627 O O . ALA A 1 85 ? 16.042 10.050 1.724 1.00 73.62 85 ALA A O 1
ATOM 628 N N . GLN A 1 86 ? 17.324 9.482 3.473 1.00 74.12 86 GLN A N 1
ATOM 629 C CA . GLN A 1 86 ? 18.595 9.788 2.811 1.00 74.12 86 GLN A CA 1
ATOM 630 C C . GLN A 1 86 ? 18.876 8.822 1.658 1.00 74.12 86 GLN A C 1
ATOM 632 O O . GLN A 1 86 ? 19.281 9.267 0.589 1.00 74.12 86 GLN A O 1
ATOM 637 N N . LEU A 1 87 ? 18.620 7.522 1.839 1.00 75.38 87 LEU A N 1
ATOM 638 C CA . LEU A 1 87 ? 18.757 6.535 0.763 1.00 75.38 87 LEU A CA 1
ATOM 639 C C . LEU A 1 87 ? 17.779 6.807 -0.386 1.00 75.38 87 LEU A C 1
ATOM 641 O O . LEU A 1 87 ? 18.180 6.758 -1.544 1.00 75.38 87 LEU A O 1
ATOM 645 N N . ALA A 1 88 ? 16.526 7.148 -0.081 1.00 71.06 88 ALA A N 1
ATOM 646 C CA . ALA A 1 88 ? 15.529 7.507 -1.085 1.00 71.06 88 ALA A CA 1
ATOM 647 C C . ALA A 1 88 ? 15.915 8.784 -1.847 1.00 71.06 88 ALA A C 1
ATOM 649 O O . ALA A 1 88 ? 15.811 8.818 -3.071 1.00 71.06 88 ALA A O 1
ATOM 650 N N . ALA A 1 89 ? 16.431 9.801 -1.150 1.00 70.19 89 ALA A N 1
ATOM 651 C CA . ALA A 1 89 ? 16.929 11.025 -1.772 1.00 70.19 89 ALA A CA 1
ATOM 652 C C . ALA A 1 89 ? 18.128 10.755 -2.697 1.00 70.19 89 ALA A C 1
ATOM 654 O O . ALA A 1 89 ? 18.133 11.215 -3.836 1.00 70.19 89 ALA A O 1
ATOM 655 N N . LEU A 1 90 ? 19.107 9.959 -2.245 1.00 66.00 90 LEU A N 1
ATOM 656 C CA . LEU A 1 90 ? 20.247 9.532 -3.068 1.00 66.00 90 LEU A CA 1
ATOM 657 C C . LEU A 1 90 ? 19.810 8.728 -4.297 1.00 66.00 90 LEU A C 1
ATOM 659 O O . LEU A 1 90 ? 20.445 8.810 -5.343 1.00 66.00 90 LEU A O 1
ATOM 663 N N . ALA A 1 91 ? 18.731 7.959 -4.171 1.00 59.69 91 ALA A N 1
ATOM 664 C CA . ALA A 1 91 ? 18.192 7.130 -5.238 1.00 59.69 91 ALA A CA 1
ATOM 665 C C . ALA A 1 91 ? 17.163 7.861 -6.127 1.00 59.69 91 ALA A C 1
ATOM 667 O O . ALA A 1 91 ? 16.565 7.231 -6.995 1.00 59.69 91 ALA A O 1
ATOM 668 N N . GLY A 1 92 ? 16.931 9.165 -5.914 1.00 59.22 92 GLY A N 1
ATOM 669 C CA . GLY A 1 92 ? 15.999 9.974 -6.712 1.00 59.22 92 GLY A CA 1
ATOM 670 C C . GLY A 1 92 ? 14.514 9.630 -6.522 1.00 59.22 92 GLY A C 1
ATOM 671 O O . GLY A 1 92 ? 13.691 10.003 -7.350 1.00 59.22 92 GLY A O 1
ATOM 672 N N . VAL A 1 93 ? 14.156 8.927 -5.442 1.00 57.50 93 VAL A N 1
ATOM 673 C CA . VAL A 1 93 ? 12.819 8.344 -5.189 1.00 57.50 93 VAL 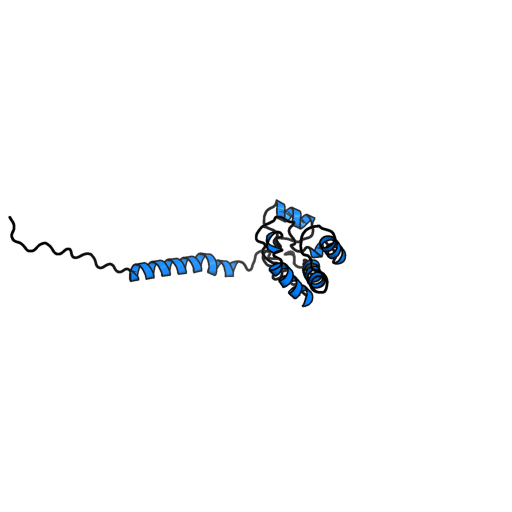A CA 1
ATOM 674 C C . VAL A 1 93 ? 11.811 9.367 -4.635 1.00 57.50 93 VAL A C 1
ATOM 676 O O . VAL A 1 93 ? 10.643 9.039 -4.456 1.00 57.50 93 VAL A O 1
ATOM 679 N N . GLY A 1 94 ? 12.217 10.623 -4.420 1.00 58.62 94 GLY A N 1
ATOM 680 C CA . GLY A 1 94 ? 11.386 11.631 -3.755 1.00 58.62 94 GLY A CA 1
ATOM 681 C C . GLY A 1 94 ? 11.193 11.334 -2.260 1.00 58.62 94 GLY A C 1
ATOM 682 O O . GLY A 1 94 ? 11.670 10.328 -1.735 1.00 58.62 94 GLY A O 1
ATOM 683 N N . GLY A 1 95 ? 10.548 12.255 -1.541 1.00 54.56 95 GLY A N 1
ATOM 684 C CA . GLY A 1 95 ? 10.247 12.086 -0.116 1.00 54.56 95 GLY A CA 1
ATOM 685 C C . GLY A 1 95 ? 9.228 10.972 0.170 1.00 54.56 95 GLY A C 1
ATOM 686 O O . GLY A 1 95 ? 8.666 10.366 -0.733 1.00 54.56 95 GLY A O 1
ATOM 687 N N . VAL A 1 96 ? 8.995 10.728 1.464 1.00 53.06 96 VAL A N 1
ATOM 688 C CA . VAL A 1 96 ? 8.074 9.733 2.052 1.00 53.06 96 VAL A CA 1
ATOM 689 C C . VAL A 1 96 ? 6.781 9.545 1.238 1.00 53.06 96 VAL A C 1
ATOM 691 O O . VAL A 1 96 ? 5.921 10.423 1.215 1.00 53.06 96 VAL A O 1
ATOM 694 N N . THR A 1 97 ? 6.603 8.367 0.637 1.00 56.06 97 THR A N 1
ATOM 695 C CA . THR A 1 97 ? 5.457 8.026 -0.224 1.00 56.06 97 THR A CA 1
ATOM 696 C C . THR A 1 97 ? 4.317 7.349 0.536 1.00 56.06 97 THR A C 1
ATOM 698 O O . THR A 1 97 ? 3.816 6.298 0.157 1.00 56.06 97 THR A O 1
ATOM 701 N N . LEU A 1 98 ? 3.871 7.938 1.647 1.00 51.94 98 LEU A N 1
ATOM 702 C CA . LEU A 1 98 ? 2.747 7.376 2.415 1.00 51.94 98 LEU A CA 1
ATOM 703 C C . LEU A 1 98 ? 1.384 7.527 1.712 1.00 51.94 98 LEU A C 1
ATOM 705 O O . LEU A 1 98 ? 0.389 7.011 2.215 1.00 51.94 98 LEU A O 1
ATOM 709 N N . SER A 1 99 ? 1.322 8.249 0.590 1.00 50.41 99 SER A N 1
ATOM 710 C CA . SER A 1 99 ? 0.066 8.644 -0.057 1.00 50.41 99 SER A CA 1
ATOM 711 C C . SER A 1 99 ? 0.010 8.352 -1.556 1.00 50.41 99 SER A C 1
ATOM 713 O O . SER A 1 99 ? -0.785 8.941 -2.287 1.00 50.41 99 SER A O 1
ATOM 715 N N . ASP A 1 100 ? 0.856 7.440 -2.023 1.00 60.69 100 ASP A N 1
ATOM 716 C CA . ASP A 1 100 ? 0.817 6.981 -3.401 1.00 60.69 100 ASP A CA 1
ATOM 717 C C . ASP A 1 100 ? -0.225 5.862 -3.550 1.00 60.69 100 ASP A C 1
ATOM 719 O O . ASP A 1 100 ? -0.149 4.831 -2.884 1.00 60.69 100 ASP A O 1
ATOM 723 N N . THR A 1 101 ? -1.230 6.083 -4.398 1.00 60.12 101 THR A N 1
ATOM 724 C CA . THR A 1 101 ? -2.379 5.167 -4.541 1.00 60.12 101 THR A CA 1
ATOM 725 C C . THR A 1 101 ? -2.022 3.852 -5.230 1.00 60.12 101 THR A C 1
ATOM 727 O O . THR A 1 101 ? -2.750 2.870 -5.093 1.00 60.12 101 THR A O 1
ATOM 730 N N . ASN A 1 102 ? -0.885 3.809 -5.923 1.00 66.56 102 ASN A N 1
ATOM 731 C CA . ASN A 1 102 ? -0.458 2.646 -6.697 1.00 66.56 102 ASN A CA 1
ATOM 732 C C . ASN A 1 102 ? 0.533 1.737 -5.944 1.00 66.56 102 ASN A C 1
ATOM 734 O O . ASN A 1 102 ? 0.874 0.645 -6.417 1.00 66.56 102 ASN A O 1
ATOM 738 N N . GLN A 1 103 ? 0.993 2.169 -4.766 1.00 74.75 103 GLN A N 1
ATOM 739 C CA . GLN A 1 103 ? 1.941 1.425 -3.944 1.00 74.75 103 GLN A CA 1
ATOM 740 C C . GLN A 1 103 ? 1.223 0.418 -3.045 1.00 74.75 103 GLN A C 1
ATOM 742 O O . GLN A 1 103 ? 0.254 0.727 -2.352 1.00 74.75 103 GLN A O 1
ATOM 747 N N . VAL A 1 104 ? 1.741 -0.805 -3.017 1.00 80.88 104 VAL A N 1
ATOM 748 C CA . VAL A 1 104 ? 1.314 -1.850 -2.097 1.00 80.88 104 VAL A CA 1
ATOM 749 C C . VAL A 1 104 ? 2.132 -1.746 -0.813 1.00 80.88 104 VAL A C 1
ATOM 751 O O . VAL A 1 104 ? 3.364 -1.833 -0.805 1.00 80.88 104 VAL A O 1
ATOM 754 N N . ILE A 1 105 ? 1.436 -1.602 0.315 1.00 77.69 105 ILE A N 1
ATOM 755 C CA . ILE A 1 105 ? 2.080 -1.605 1.629 1.00 77.69 105 ILE A CA 1
ATOM 756 C C . ILE A 1 105 ? 2.615 -3.013 1.902 1.00 77.69 105 ILE A C 1
ATOM 758 O O . ILE A 1 105 ? 1.853 -3.961 2.096 1.00 77.69 105 ILE A O 1
ATOM 762 N N . GLY A 1 106 ? 3.941 -3.143 1.915 1.00 80.62 106 GLY A N 1
ATOM 763 C CA . GLY A 1 106 ? 4.593 -4.422 2.172 1.00 80.62 106 GLY A CA 1
ATOM 764 C C . GLY A 1 106 ? 4.505 -4.852 3.639 1.00 80.62 106 GLY A C 1
ATOM 765 O O . GLY A 1 106 ? 4.299 -4.042 4.546 1.00 80.62 106 GLY A O 1
ATOM 766 N N . ARG A 1 107 ? 4.687 -6.153 3.880 1.00 78.94 107 ARG A N 1
ATOM 767 C CA . ARG A 1 107 ? 4.631 -6.763 5.218 1.00 78.94 107 ARG A CA 1
ATOM 768 C C . ARG A 1 107 ? 5.998 -6.769 5.908 1.00 78.94 107 ARG A C 1
ATOM 770 O O . ARG A 1 107 ? 6.080 -6.462 7.096 1.00 78.94 107 ARG A O 1
ATOM 777 N N . GLN A 1 108 ? 7.054 -7.149 5.186 1.00 81.00 108 GLN A N 1
ATOM 778 C CA . GLN A 1 108 ? 8.433 -7.272 5.676 1.00 81.00 108 GLN A CA 1
ATOM 779 C C . GLN A 1 108 ? 9.430 -6.893 4.566 1.00 81.00 108 GLN A C 1
ATOM 781 O O . GLN A 1 108 ? 9.100 -6.942 3.385 1.00 81.00 108 GLN A O 1
ATOM 786 N N . ARG A 1 109 ? 10.652 -6.494 4.954 1.00 78.00 109 ARG A N 1
ATOM 787 C CA . ARG A 1 109 ? 11.749 -6.148 4.032 1.00 78.00 109 ARG A CA 1
ATOM 788 C C . ARG A 1 109 ? 12.839 -7.215 4.078 1.00 78.00 109 ARG A C 1
ATOM 790 O O . ARG A 1 109 ? 13.766 -7.107 4.878 1.00 78.00 109 ARG A O 1
ATOM 797 N N . TYR A 1 110 ? 12.699 -8.243 3.248 1.00 86.56 110 TYR A N 1
ATOM 798 C CA . TYR A 1 110 ? 13.779 -9.197 2.960 1.00 86.56 110 TYR A CA 1
ATOM 799 C C . TYR A 1 110 ? 14.577 -8.771 1.724 1.00 86.56 110 TYR A C 1
ATOM 801 O O . TYR A 1 110 ? 15.790 -8.956 1.679 1.00 86.56 110 TYR A O 1
ATOM 809 N N . GLY A 1 111 ? 13.894 -8.172 0.748 1.00 86.00 111 GLY A N 1
ATOM 810 C CA . GLY A 1 111 ? 14.484 -7.554 -0.429 1.00 86.00 111 GLY A CA 1
ATOM 811 C C . GLY A 1 111 ? 14.517 -6.023 -0.340 1.00 86.00 111 GLY A C 1
ATOM 812 O O . GLY A 1 111 ? 14.011 -5.433 0.622 1.00 86.00 111 GLY A O 1
ATOM 813 N N . PRO A 1 112 ? 15.121 -5.359 -1.341 1.00 85.88 112 PRO A N 1
ATOM 814 C CA . PRO A 1 112 ? 15.119 -3.904 -1.447 1.00 85.88 112 PRO A CA 1
ATOM 815 C C . PRO A 1 112 ? 13.701 -3.338 -1.576 1.00 85.88 112 PRO A C 1
ATOM 817 O O . PRO A 1 112 ? 12.799 -3.988 -2.108 1.00 85.88 112 PRO A O 1
ATOM 820 N N . ASP A 1 113 ? 13.533 -2.098 -1.119 1.00 85.69 113 ASP A N 1
ATOM 821 C CA . ASP A 1 113 ? 12.294 -1.345 -1.297 1.00 85.69 113 ASP A CA 1
ATOM 822 C C . ASP A 1 113 ? 12.115 -0.926 -2.772 1.00 85.69 113 ASP A C 1
ATOM 824 O O . ASP A 1 113 ? 13.041 -0.436 -3.436 1.00 85.69 113 ASP A O 1
ATOM 828 N N . LEU A 1 114 ? 10.912 -1.164 -3.287 1.00 86.69 114 LEU A N 1
ATOM 829 C CA . LEU A 1 114 ? 10.514 -0.949 -4.674 1.00 86.69 114 LEU A CA 1
ATOM 830 C C . LEU A 1 114 ? 9.634 0.299 -4.842 1.00 86.69 114 LEU A C 1
ATOM 832 O O . LEU A 1 114 ? 9.007 0.453 -5.887 1.00 86.69 114 LEU A O 1
ATOM 836 N N . ALA A 1 115 ? 9.577 1.202 -3.856 1.00 81.81 115 ALA A N 1
ATOM 837 C CA . ALA A 1 115 ? 8.933 2.494 -4.054 1.00 81.81 115 ALA A CA 1
ATOM 838 C C . ALA A 1 115 ? 9.642 3.247 -5.189 1.00 81.81 115 ALA A C 1
ATOM 840 O O . ALA A 1 115 ? 10.878 3.338 -5.223 1.00 81.81 115 ALA A O 1
ATOM 841 N N . ASN A 1 116 ? 8.841 3.748 -6.130 1.00 79.31 116 ASN A N 1
ATOM 842 C CA . ASN A 1 116 ? 9.265 4.490 -7.319 1.00 79.31 116 ASN A CA 1
ATOM 843 C C . ASN A 1 116 ? 10.461 3.855 -8.049 1.00 79.31 116 ASN A C 1
ATOM 845 O O . ASN A 1 116 ? 11.437 4.528 -8.392 1.00 79.31 116 ASN A O 1
ATOM 849 N N . VAL A 1 117 ? 10.450 2.531 -8.207 1.00 84.56 117 VAL A N 1
ATOM 850 C CA . VAL A 1 117 ? 11.589 1.804 -8.780 1.00 84.56 117 VAL A CA 1
ATOM 851 C C . VAL A 1 117 ? 11.737 2.056 -10.288 1.00 84.56 117 VAL A C 1
ATOM 853 O O . VAL A 1 117 ? 12.855 2.033 -10.795 1.00 84.56 117 VAL A O 1
ATOM 856 N N . GLY A 1 118 ? 10.663 2.439 -10.978 1.00 83.50 118 GLY A N 1
ATOM 857 C CA . GLY A 1 118 ? 10.677 2.891 -12.372 1.00 83.50 118 GLY A CA 1
ATOM 858 C C . GLY A 1 118 ? 11.437 4.201 -12.608 1.00 83.50 118 GLY A C 1
ATOM 859 O O . GLY A 1 118 ? 11.802 4.510 -13.737 1.00 83.50 118 GLY A O 1
ATOM 860 N N . SER A 1 119 ? 11.749 4.965 -11.554 1.00 78.81 119 SER A N 1
ATOM 861 C CA . SER A 1 119 ? 12.688 6.096 -11.643 1.00 78.81 119 SER A CA 1
ATOM 862 C C . SER A 1 119 ? 14.160 5.656 -11.681 1.00 78.81 119 SER A C 1
ATOM 864 O O . SER A 1 119 ? 15.024 6.469 -11.997 1.00 78.81 119 SER A O 1
ATOM 866 N N . ARG A 1 120 ? 14.459 4.402 -11.316 1.00 79.44 120 ARG A N 1
ATOM 867 C CA . ARG A 1 120 ? 15.823 3.892 -11.082 1.00 79.44 120 ARG A CA 1
ATOM 868 C C . ARG A 1 120 ? 16.252 2.810 -12.060 1.00 79.44 120 ARG A C 1
ATOM 870 O O . ARG A 1 120 ? 17.449 2.579 -12.187 1.00 79.44 120 ARG A O 1
ATOM 877 N N . MET A 1 121 ? 15.291 2.126 -12.666 1.00 84.25 121 MET A N 1
ATOM 878 C CA . MET A 1 121 ? 15.527 0.953 -13.490 1.00 84.25 121 MET A CA 1
ATOM 879 C C . MET A 1 121 ? 14.617 0.996 -14.720 1.00 84.25 121 MET A C 1
ATOM 881 O O . MET A 1 121 ? 13.436 1.338 -14.610 1.00 84.25 121 MET A O 1
ATOM 885 N N . SER A 1 122 ? 15.173 0.688 -15.890 1.00 87.19 122 SER A N 1
ATOM 886 C CA . SER A 1 122 ? 14.426 0.608 -17.144 1.00 87.19 122 SER A CA 1
ATOM 887 C C . SER A 1 122 ? 13.607 -0.690 -17.219 1.00 87.19 122 SER A C 1
ATOM 889 O O . SER A 1 122 ? 13.917 -1.658 -16.517 1.00 87.19 122 SER A O 1
ATOM 891 N N . PRO A 1 123 ? 12.559 -0.754 -18.062 1.00 87.94 123 PRO A N 1
ATOM 892 C CA . PRO A 1 123 ? 11.806 -1.989 -18.285 1.00 87.94 123 PRO A CA 1
ATOM 893 C C . PRO A 1 123 ? 12.702 -3.188 -18.631 1.00 87.94 123 PRO A C 1
ATOM 895 O O . PRO A 1 123 ? 12.508 -4.275 -18.094 1.00 87.94 123 PRO A O 1
ATOM 898 N N . GLU A 1 124 ? 13.725 -2.976 -19.461 1.00 86.56 124 GLU A N 1
ATOM 899 C CA . GLU A 1 124 ? 14.658 -4.020 -19.898 1.00 86.56 124 GLU A CA 1
ATOM 900 C C . GLU A 1 124 ? 15.549 -4.509 -18.749 1.00 86.56 124 GLU A C 1
ATOM 902 O O . GLU A 1 124 ? 15.854 -5.697 -18.644 1.00 86.56 124 GLU A O 1
ATOM 907 N N . GLU A 1 125 ? 15.958 -3.606 -17.857 1.00 86.44 125 GLU A N 1
ATOM 908 C CA . GLU A 1 125 ? 16.720 -3.960 -16.660 1.00 86.44 125 GLU A CA 1
ATOM 909 C C . GLU A 1 125 ? 15.862 -4.757 -15.666 1.00 86.44 125 GLU A C 1
ATOM 911 O O . GLU A 1 125 ? 16.348 -5.734 -15.092 1.00 86.44 125 GLU A O 1
ATOM 916 N N . PHE A 1 126 ? 14.581 -4.403 -15.496 1.00 85.44 126 PHE A N 1
ATOM 917 C CA . PHE A 1 126 ? 13.649 -5.197 -14.686 1.00 85.44 126 PHE A CA 1
ATOM 918 C C . PHE A 1 126 ? 13.453 -6.589 -15.257 1.00 85.44 126 PHE A C 1
ATOM 920 O O . PHE A 1 126 ? 13.539 -7.568 -14.517 1.00 85.44 126 PHE A O 1
ATOM 927 N N . GLU A 1 127 ? 13.210 -6.681 -16.561 1.00 83.75 127 GLU A N 1
ATOM 928 C CA . GLU A 1 127 ? 13.055 -7.956 -17.248 1.00 83.75 127 GLU A CA 1
ATOM 929 C C . GLU A 1 127 ? 14.307 -8.819 -17.066 1.00 83.75 127 GLU A C 1
ATOM 931 O O . GLU A 1 127 ? 14.202 -9.987 -16.700 1.00 83.75 127 GLU A O 1
ATOM 936 N N . ALA A 1 128 ? 15.502 -8.238 -17.199 1.00 82.19 128 ALA A N 1
ATOM 937 C CA . ALA A 1 128 ? 16.759 -8.943 -16.975 1.00 82.19 128 ALA A CA 1
ATOM 938 C C . ALA A 1 128 ? 16.934 -9.422 -15.522 1.00 82.19 128 ALA A C 1
ATOM 940 O O . ALA A 1 128 ? 17.422 -10.532 -15.298 1.00 82.19 128 ALA A O 1
ATOM 941 N N . VAL A 1 129 ? 16.534 -8.626 -14.524 1.00 81.31 129 VAL A N 1
ATOM 942 C CA . VAL A 1 129 ? 16.582 -9.016 -13.103 1.00 81.31 129 VAL A CA 1
ATOM 943 C C . VAL A 1 129 ? 15.604 -10.154 -12.812 1.00 81.31 129 VAL A C 1
ATOM 945 O O . VAL A 1 129 ? 15.971 -11.116 -12.133 1.00 81.31 129 VAL A O 1
ATOM 948 N N . LEU A 1 130 ? 14.386 -10.069 -13.350 1.00 77.38 130 LEU A N 1
ATOM 949 C CA . LEU A 1 130 ? 13.345 -11.084 -13.188 1.00 77.38 130 LEU A CA 1
ATOM 950 C C . LEU A 1 130 ? 13.689 -12.379 -13.942 1.00 77.38 130 LEU A C 1
ATOM 952 O O . LEU A 1 130 ? 13.416 -13.466 -13.442 1.00 77.38 130 LEU A O 1
ATOM 956 N N . ALA A 1 131 ? 14.350 -12.281 -15.098 1.00 75.88 131 ALA A N 1
ATOM 957 C CA . ALA A 1 131 ? 14.782 -13.425 -15.898 1.00 75.88 131 ALA A CA 1
ATOM 958 C C . ALA A 1 131 ? 16.105 -14.058 -15.418 1.00 75.88 131 ALA A C 1
ATOM 960 O O . ALA A 1 131 ? 16.338 -15.245 -15.648 1.00 75.88 131 ALA A O 1
ATOM 961 N N . GLY A 1 132 ? 16.993 -13.283 -14.781 1.00 66.50 132 GLY A N 1
ATOM 962 C CA . GLY A 1 132 ? 18.366 -13.687 -14.447 1.00 66.50 132 GLY A CA 1
ATOM 963 C C . GLY A 1 132 ? 18.616 -14.143 -13.001 1.00 66.50 132 GLY A C 1
ATOM 964 O O . GLY A 1 132 ? 19.666 -14.727 -12.728 1.00 66.50 132 GLY A O 1
ATOM 965 N N . GLY A 1 133 ? 17.701 -13.895 -12.058 1.00 54.81 133 GLY A N 1
ATOM 966 C CA . GLY A 1 133 ? 17.913 -14.132 -10.623 1.00 54.81 133 GLY A CA 1
ATOM 967 C C . GLY A 1 133 ? 17.205 -15.377 -10.087 1.00 54.81 133 GLY A C 1
ATOM 968 O O . GLY A 1 133 ? 15.990 -15.386 -9.923 1.00 54.81 133 GLY A O 1
ATOM 969 N N . GLY A 1 134 ? 17.967 -16.426 -9.768 1.00 54.72 134 GLY A N 1
ATOM 970 C CA . GLY A 1 134 ? 17.442 -17.718 -9.327 1.00 54.72 134 GLY A CA 1
ATOM 971 C C . GLY A 1 134 ? 16.499 -17.650 -8.119 1.00 54.72 134 GLY A C 1
ATOM 972 O O . GLY A 1 134 ? 16.916 -17.319 -7.012 1.00 54.72 134 GLY A O 1
ATOM 973 N N . GLY A 1 135 ? 15.251 -18.076 -8.329 1.00 52.72 135 GLY A N 1
ATOM 974 C CA . GLY A 1 135 ? 14.402 -18.612 -7.264 1.00 52.72 135 GLY A CA 1
ATOM 975 C C . GLY A 1 135 ? 13.036 -17.964 -7.048 1.00 52.72 135 GLY A C 1
ATOM 976 O O . GLY A 1 135 ? 12.314 -18.461 -6.189 1.00 52.72 135 GLY A O 1
ATOM 977 N N . HIS A 1 136 ? 12.636 -16.933 -7.799 1.00 56.34 136 HIS A N 1
ATOM 978 C CA . HIS A 1 136 ? 11.262 -16.426 -7.729 1.00 56.34 136 HIS A CA 1
ATOM 979 C C . HIS A 1 136 ? 10.556 -16.504 -9.086 1.00 56.34 136 HIS A C 1
ATOM 981 O O . HIS A 1 136 ? 11.008 -15.924 -10.062 1.00 56.34 136 HIS A O 1
ATOM 987 N N . LEU A 1 137 ? 9.430 -17.225 -9.073 1.00 56.25 137 LEU A N 1
ATOM 988 C CA . LEU A 1 137 ? 8.381 -17.334 -10.092 1.00 56.25 137 LEU A CA 1
ATOM 989 C C . LEU A 1 137 ? 8.794 -17.897 -11.456 1.00 56.25 137 LEU A C 1
ATOM 991 O O . LEU A 1 137 ? 9.462 -17.274 -12.270 1.00 56.25 137 LEU A O 1
ATOM 995 N N . THR A 1 138 ? 8.293 -19.095 -11.746 1.00 52.47 138 THR A N 1
ATOM 996 C CA . THR A 1 138 ? 8.353 -19.713 -13.074 1.00 52.47 138 THR A CA 1
ATOM 997 C C . THR A 1 138 ? 7.179 -19.217 -13.923 1.00 52.47 138 THR A C 1
ATOM 999 O O . THR A 1 138 ? 6.276 -19.986 -14.239 1.00 52.47 138 THR A O 1
ATOM 1002 N N . TYR A 1 139 ? 7.160 -17.929 -14.265 1.00 57.06 139 TYR A N 1
ATOM 1003 C CA . TYR A 1 139 ? 6.169 -17.361 -15.183 1.00 57.06 139 TYR A CA 1
ATOM 1004 C C . TYR A 1 139 ? 6.856 -16.638 -16.342 1.00 57.06 139 TYR A C 1
ATOM 1006 O O . TYR A 1 139 ? 7.843 -15.936 -16.158 1.00 57.06 139 TYR A O 1
ATOM 1014 N N . GLY A 1 140 ? 6.325 -16.830 -17.547 1.00 64.88 140 GLY A N 1
ATOM 1015 C CA . GLY A 1 140 ? 6.723 -16.135 -18.768 1.00 64.88 140 GLY A CA 1
ATOM 1016 C C . GLY A 1 140 ? 5.487 -15.834 -19.619 1.00 64.88 140 GLY A C 1
ATOM 1017 O O . GLY A 1 140 ? 4.437 -16.448 -19.416 1.00 64.88 140 GLY A O 1
ATOM 1018 N N . GLY A 1 141 ? 5.605 -14.886 -20.549 1.00 74.06 141 GLY A N 1
ATOM 1019 C CA . GLY A 1 141 ? 4.483 -14.356 -21.336 1.00 74.06 141 GLY A CA 1
ATOM 1020 C C . GLY A 1 141 ? 3.815 -13.148 -20.669 1.00 74.06 141 GLY A C 1
ATOM 1021 O O . GLY A 1 141 ? 4.403 -12.534 -19.784 1.00 74.06 141 GLY A O 1
ATOM 1022 N N . ASP A 1 142 ? 2.571 -12.849 -21.051 1.00 81.19 142 ASP A N 1
ATOM 1023 C CA . ASP A 1 142 ? 1.837 -11.609 -20.730 1.00 81.19 142 ASP A CA 1
ATOM 1024 C C . ASP A 1 142 ? 1.824 -11.200 -19.239 1.00 81.19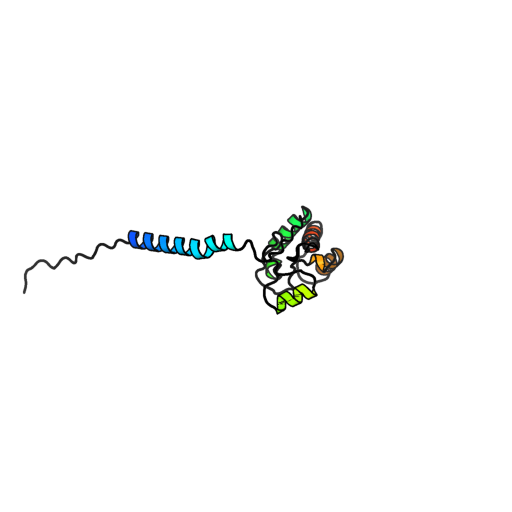 142 ASP A C 1
ATOM 1026 O O . ASP A 1 142 ? 1.663 -10.026 -18.903 1.00 81.19 142 ASP A O 1
ATOM 1030 N N . TRP A 1 143 ? 1.981 -12.162 -18.324 1.00 83.19 143 TRP A N 1
ATOM 1031 C CA . TRP A 1 143 ? 2.072 -11.916 -16.881 1.00 83.19 143 TRP A CA 1
ATOM 1032 C C . TRP A 1 143 ? 3.366 -11.190 -16.501 1.00 83.19 143 TRP A C 1
ATOM 1034 O O . TRP A 1 143 ? 3.323 -10.237 -15.722 1.00 83.19 143 TRP A O 1
ATOM 1044 N N . MET A 1 144 ? 4.498 -11.601 -17.081 1.00 83.69 144 MET A N 1
ATOM 1045 C CA . MET A 1 144 ? 5.794 -10.955 -16.867 1.00 83.69 144 MET A CA 1
ATOM 1046 C C . MET A 1 144 ? 5.771 -9.532 -17.423 1.00 83.69 144 MET A C 1
ATOM 1048 O O . MET A 1 144 ? 6.131 -8.595 -16.714 1.00 83.69 144 MET A O 1
ATOM 1052 N N . ASP A 1 145 ? 5.228 -9.357 -18.629 1.00 88.38 145 ASP A N 1
ATOM 1053 C CA . ASP A 1 145 ? 5.078 -8.045 -19.265 1.00 88.38 145 ASP A CA 1
ATOM 1054 C C . ASP A 1 145 ? 4.228 -7.103 -18.405 1.00 88.38 145 ASP A C 1
ATOM 1056 O O . ASP A 1 145 ? 4.545 -5.924 -18.250 1.00 88.38 145 ASP A O 1
ATOM 1060 N N . SER A 1 146 ? 3.166 -7.630 -17.784 1.00 90.50 146 SER A N 1
ATOM 1061 C CA . SER A 1 146 ? 2.326 -6.848 -16.877 1.00 90.50 146 SER A CA 1
ATOM 1062 C C . SER A 1 1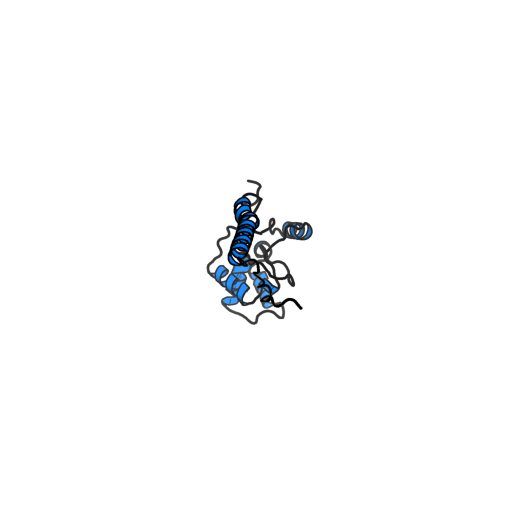46 ? 3.058 -6.425 -15.604 1.00 90.50 146 SER A C 1
ATOM 1064 O O . SER A 1 146 ? 2.940 -5.270 -15.193 1.00 90.50 146 SER A O 1
ATOM 1066 N N . LEU A 1 147 ? 3.864 -7.311 -15.010 1.00 89.62 147 LEU A N 1
ATOM 1067 C CA . LEU A 1 147 ? 4.655 -7.004 -13.818 1.00 89.62 147 LEU A CA 1
ATOM 1068 C C . LEU A 1 147 ? 5.761 -5.984 -14.121 1.00 89.62 147 LEU A C 1
ATOM 1070 O O . LEU A 1 147 ? 5.972 -5.054 -13.340 1.00 89.62 147 LEU A O 1
ATOM 1074 N N . VAL A 1 148 ? 6.430 -6.117 -15.268 1.00 90.69 148 VAL A N 1
ATOM 1075 C CA . VAL A 1 148 ? 7.417 -5.141 -15.746 1.00 90.69 148 VAL A CA 1
ATOM 1076 C C . VAL A 1 148 ? 6.747 -3.790 -15.994 1.00 90.69 148 VAL A C 1
ATOM 1078 O O . VAL A 1 148 ? 7.276 -2.772 -15.549 1.00 90.69 148 VAL A O 1
ATOM 1081 N N . ALA A 1 149 ? 5.561 -3.755 -16.612 1.00 90.88 149 ALA A N 1
ATOM 1082 C CA . ALA A 1 149 ? 4.789 -2.522 -16.786 1.00 90.88 149 ALA A CA 1
ATOM 1083 C C . ALA A 1 149 ? 4.457 -1.867 -15.435 1.00 90.88 149 ALA A C 1
ATOM 1085 O O . ALA A 1 149 ? 4.709 -0.683 -15.246 1.00 90.88 149 ALA A O 1
ATOM 1086 N N . TYR A 1 150 ? 3.984 -2.644 -14.457 1.00 90.19 150 TYR A N 1
ATOM 1087 C CA .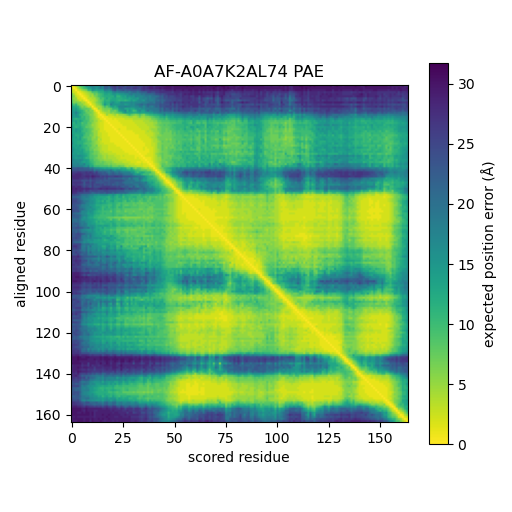 TYR A 1 150 ? 3.689 -2.149 -13.110 1.00 90.19 150 TYR A CA 1
ATOM 1088 C C . TYR A 1 150 ? 4.906 -1.505 -12.429 1.00 90.19 150 TYR A C 1
ATOM 1090 O O . TYR A 1 150 ? 4.829 -0.379 -11.936 1.00 90.19 150 TYR A O 1
ATOM 1098 N N . LEU A 1 151 ? 6.048 -2.198 -12.411 1.00 89.06 151 LEU A N 1
ATOM 1099 C CA . LEU A 1 151 ? 7.249 -1.710 -11.731 1.00 89.06 151 LEU A CA 1
ATOM 1100 C C . LEU A 1 151 ? 7.907 -0.544 -12.478 1.00 89.06 151 LEU A C 1
ATOM 1102 O O . LEU A 1 151 ? 8.348 0.411 -11.840 1.00 89.06 151 LEU A O 1
ATOM 1106 N N . SER A 1 152 ? 7.939 -0.574 -13.808 1.00 87.75 152 SER A N 1
ATOM 1107 C CA . SER A 1 152 ? 8.531 0.503 -14.613 1.00 87.75 152 SER A CA 1
ATOM 1108 C C . SER A 1 152 ? 7.679 1.777 -14.643 1.00 87.75 152 SER A C 1
ATOM 1110 O O . SER A 1 152 ? 8.224 2.880 -14.695 1.00 87.75 152 SER A O 1
ATOM 1112 N N . GLU A 1 153 ? 6.354 1.662 -14.534 1.00 85.69 153 GLU A N 1
ATOM 1113 C CA . GLU A 1 153 ? 5.452 2.813 -14.402 1.00 85.69 153 GLU A CA 1
ATOM 1114 C C . GLU A 1 153 ? 5.444 3.400 -12.978 1.00 85.69 153 GLU A C 1
ATOM 1116 O O . GLU A 1 153 ? 5.003 4.536 -12.782 1.00 85.69 153 GLU A O 1
ATOM 1121 N N . SER A 1 154 ? 5.994 2.685 -11.988 1.00 82.38 154 SER A N 1
ATOM 1122 C CA . SER A 1 154 ? 6.154 3.185 -10.619 1.00 82.38 154 SER A CA 1
ATOM 1123 C C . SER A 1 154 ? 7.257 4.247 -10.531 1.00 82.38 154 SER A C 1
ATOM 1125 O O . SER A 1 154 ? 8.427 3.962 -10.284 1.00 82.38 154 SER A O 1
ATOM 1127 N N . ARG A 1 155 ? 6.908 5.515 -10.752 1.00 76.44 155 ARG A N 1
ATOM 1128 C CA . ARG A 1 155 ? 7.857 6.639 -10.722 1.00 76.44 155 ARG A CA 1
ATOM 1129 C C . ARG A 1 155 ? 7.236 7.896 -10.129 1.00 76.44 155 ARG A C 1
ATOM 1131 O O . ARG A 1 155 ? 6.046 8.142 -10.292 1.00 76.44 155 ARG A O 1
ATOM 1138 N N . VAL A 1 156 ? 8.065 8.737 -9.514 1.00 67.19 156 VAL A N 1
ATOM 1139 C CA . VAL A 1 156 ? 7.651 10.100 -9.143 1.00 67.19 156 VAL A CA 1
ATOM 1140 C C . VAL A 1 156 ? 7.641 10.971 -10.397 1.00 67.19 156 VAL A C 1
ATOM 1142 O O . VAL A 1 156 ? 8.599 10.951 -11.173 1.00 67.19 156 VAL A O 1
ATOM 1145 N N . VAL A 1 157 ? 6.580 11.755 -10.600 1.00 57.69 157 VAL A N 1
ATOM 1146 C CA . VAL A 1 157 ? 6.564 12.794 -11.638 1.00 57.69 157 VAL A CA 1
ATOM 1147 C C . VAL A 1 157 ? 7.404 13.973 -11.153 1.00 57.69 157 VAL A C 1
ATOM 1149 O O . VAL A 1 157 ? 7.179 14.501 -10.066 1.00 57.69 157 VAL A O 1
ATOM 1152 N N . ALA A 1 158 ? 8.380 14.402 -11.953 1.00 46.06 158 ALA A N 1
ATOM 1153 C CA . ALA A 1 158 ? 9.125 15.623 -11.669 1.00 46.06 158 ALA A CA 1
ATOM 1154 C C . ALA A 1 158 ? 8.153 16.819 -11.628 1.00 46.06 158 ALA A C 1
ATOM 1156 O O . ALA A 1 158 ? 7.532 17.131 -12.641 1.00 46.06 158 ALA A O 1
ATOM 1157 N N . GLY A 1 159 ? 8.009 17.454 -10.459 1.00 47.84 159 GLY A N 1
ATOM 1158 C CA . GLY A 1 159 ? 7.146 18.626 -10.253 1.00 47.84 159 GLY A CA 1
ATOM 1159 C C . GLY A 1 159 ? 6.188 18.544 -9.060 1.00 47.84 159 GLY A C 1
ATOM 1160 O O . GLY A 1 159 ? 5.653 19.563 -8.660 1.00 47.84 159 GLY A O 1
ATOM 1161 N N . SER A 1 160 ? 5.996 17.379 -8.434 1.00 46.69 160 SER A N 1
ATOM 1162 C CA . SER A 1 160 ? 5.051 17.213 -7.311 1.00 46.69 160 SER A CA 1
ATOM 1163 C C . SER A 1 160 ? 5.661 17.449 -5.915 1.00 46.69 160 SER A C 1
ATOM 1165 O O . SER A 1 160 ? 5.159 16.928 -4.918 1.00 46.69 160 SER A O 1
ATOM 1167 N N . GLY A 1 161 ? 6.782 18.172 -5.825 1.00 43.00 161 GLY A N 1
ATOM 1168 C CA . GLY A 1 161 ? 7.420 18.521 -4.550 1.00 43.00 161 GLY A CA 1
ATOM 1169 C C . GLY A 1 161 ? 6.741 19.726 -3.881 1.00 43.00 161 GLY A C 1
ATOM 1170 O O . GLY A 1 161 ? 6.138 20.529 -4.579 1.00 43.00 161 GLY A O 1
ATOM 1171 N N . PRO A 1 162 ? 6.854 19.902 -2.552 1.00 42.38 162 PRO A N 1
ATOM 1172 C CA . PRO A 1 162 ? 6.211 20.998 -1.812 1.00 42.38 162 PRO A CA 1
ATOM 1173 C C . PRO A 1 162 ? 6.791 22.408 -2.079 1.00 42.38 162 PRO A C 1
ATOM 1175 O O . PRO A 1 162 ? 6.521 23.315 -1.298 1.00 42.38 162 PRO A O 1
ATOM 1178 N N . ASP A 1 163 ? 7.574 22.586 -3.147 1.00 40.34 163 ASP A N 1
ATOM 1179 C CA . ASP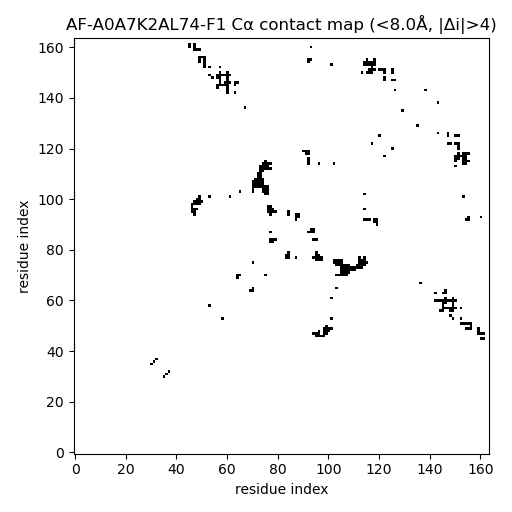 A 1 163 ? 8.211 23.852 -3.538 1.00 40.34 163 ASP A CA 1
ATOM 1180 C C . ASP A 1 163 ? 7.555 24.468 -4.802 1.00 40.34 163 ASP A C 1
ATOM 1182 O O . ASP A 1 163 ? 8.243 25.037 -5.651 1.00 40.34 163 ASP A O 1
ATOM 1186 N N . GLU A 1 164 ? 6.221 24.369 -4.899 1.00 40.22 164 GLU A N 1
ATOM 1187 C CA . GLU A 1 164 ? 5.322 25.344 -5.558 1.00 40.22 164 GLU A CA 1
ATOM 1188 C C . GLU A 1 164 ? 4.205 25.772 -4.593 1.00 40.22 164 GLU A C 1
ATOM 1190 O O . GLU A 1 164 ? 3.625 24.891 -3.912 1.00 40.22 164 GLU A O 1
#

Foldseek 3Di:
DDPDDPDDPPDDPDPVVVVVVVVVVVVVVCCCVPPVVVVVVPPDPWQQEQPQDADPLLVLLLVLCVVLQVLAAEFQWQDPDPVSQVVCVVQVLDGTNPHYPLGDGGDDHNDYYLQQVLSRAALVRQLCCVVPDPDGDPDDDSNSVSNSSNSNSRHRDPPRGPPD